Protein AF-A0A7J8YE06-F1 (afdb_monomer)

pLDDT: mean 75.84, std 15.35, range [24.27, 92.25]

Secondary structure (DSSP, 8-state):
-HHHHTTS-S--S-TTT--S---HHIIIIISHHHHHHHHHHS-GGGTT-EEEEEEEE-TT--EEEEEEEEEES--HHHHHHHHHHHHHHHHTTSS--EEEE--S-HHHHHHHHHTTTS--S-HHHHHHHHHHTTSSEEEE---SSSS----EEE--

Foldseek 3Di:
DVCVVVVVDDAQADPQQRRRHDDPCCVCPVPPVNPVVCPVVPPPQCPQWDKAKAWAAEQVRHTDDIDMGTDGHDDPLVSQLVNLLVVLVVCPPDPFQEKEFEGQDPVNQVLQVCLVPDDDPDPSSVSSNVSCVSHPYYYYDYDPDSDGHTIYTDDD

InterPro domains:
  IPR002156 Ribonuclease H domain [PF13456] (52-135)
  IPR053151 Ribonuclease H-like [PTHR47723] (53-139)

Structure (mmCIF, N/CA/C/O backbone):
data_AF-A0A7J8YE06-F1
#
_entry.id   AF-A0A7J8YE06-F1
#
loop_
_atom_site.group_PDB
_atom_site.id
_atom_site.type_symbol
_atom_site.label_atom_id
_atom_site.label_alt_id
_atom_site.label_comp_id
_atom_site.label_asym_id
_atom_site.label_entity_id
_atom_site.label_seq_id
_atom_site.pdbx_PDB_ins_code
_atom_site.Cartn_x
_atom_site.Cartn_y
_atom_site.Cartn_z
_atom_site.occupancy
_atom_site.B_iso_or_equiv
_atom_site.auth_seq_id
_atom_site.auth_comp_id
_atom_site.auth_asym_id
_atom_site.auth_atom_id
_atom_site.pdbx_PDB_model_num
ATOM 1 N N . MET A 1 1 ? 12.645 -21.385 -7.575 1.00 53.75 1 MET A N 1
ATOM 2 C CA . MET A 1 1 ? 11.841 -22.030 -6.497 1.00 53.75 1 MET A CA 1
ATOM 3 C C . MET A 1 1 ? 10.902 -23.136 -7.012 1.00 53.75 1 MET A C 1
ATOM 5 O O . MET A 1 1 ? 10.969 -24.257 -6.523 1.00 53.75 1 MET A O 1
ATOM 9 N N . GLU A 1 2 ? 10.085 -22.885 -8.042 1.00 57.81 2 GLU A N 1
ATOM 10 C CA . GLU A 1 2 ? 9.132 -23.881 -8.571 1.00 57.81 2 GLU A CA 1
ATOM 11 C C . GLU A 1 2 ? 9.782 -25.023 -9.379 1.00 57.81 2 GLU A C 1
ATOM 13 O O . GLU A 1 2 ? 9.323 -26.158 -9.315 1.00 57.81 2 GLU A O 1
ATOM 18 N N . ARG A 1 3 ? 10.910 -24.781 -10.065 1.00 59.12 3 ARG A N 1
ATOM 19 C CA . ARG A 1 3 ? 11.698 -25.842 -10.732 1.00 59.12 3 ARG A CA 1
ATOM 20 C C . ARG A 1 3 ? 12.326 -26.825 -9.738 1.00 59.12 3 ARG A C 1
ATOM 22 O O . ARG A 1 3 ? 12.277 -28.029 -9.972 1.00 59.12 3 ARG A O 1
ATOM 29 N N . VAL A 1 4 ? 12.862 -26.316 -8.624 1.00 56.78 4 VAL A N 1
ATOM 30 C CA . VAL A 1 4 ? 13.412 -27.127 -7.521 1.00 56.78 4 VAL A CA 1
ATOM 31 C C . VAL A 1 4 ? 12.289 -27.890 -6.818 1.00 56.78 4 VAL A C 1
ATOM 33 O O . VAL A 1 4 ? 12.409 -29.091 -6.590 1.00 56.78 4 VAL A O 1
ATOM 36 N N . HIS A 1 5 ? 11.149 -27.234 -6.577 1.00 60.25 5 HIS A N 1
ATOM 37 C CA . HIS A 1 5 ? 9.953 -27.879 -6.031 1.00 60.25 5 HIS A CA 1
ATOM 38 C C . HIS A 1 5 ? 9.421 -29.000 -6.945 1.00 60.25 5 HIS A C 1
ATOM 40 O O . HIS A 1 5 ? 9.063 -30.076 -6.472 1.00 60.25 5 HIS A O 1
ATOM 46 N N . ARG A 1 6 ? 9.451 -28.793 -8.268 1.00 63.31 6 ARG A N 1
ATOM 47 C CA . ARG A 1 6 ? 9.074 -29.790 -9.286 1.00 63.31 6 ARG A CA 1
ATOM 48 C C . ARG A 1 6 ? 10.194 -30.795 -9.615 1.00 63.31 6 ARG A C 1
ATOM 50 O O . ARG A 1 6 ? 9.993 -31.638 -10.483 1.00 63.31 6 ARG A O 1
ATOM 57 N N . LYS A 1 7 ? 11.344 -30.741 -8.923 1.00 61.66 7 LYS A N 1
ATOM 58 C CA . LYS A 1 7 ? 12.525 -31.619 -9.100 1.00 61.66 7 LYS A CA 1
ATOM 59 C C . LYS A 1 7 ? 13.150 -31.600 -10.505 1.00 61.66 7 LYS A C 1
ATOM 61 O O . LYS A 1 7 ? 13.733 -32.586 -10.940 1.00 61.66 7 LYS A O 1
ATOM 66 N N . ILE A 1 8 ? 13.039 -30.480 -11.216 1.00 62.03 8 ILE A N 1
ATOM 67 C CA . ILE A 1 8 ? 13.545 -30.312 -12.591 1.00 62.03 8 ILE A CA 1
ATOM 68 C C . ILE A 1 8 ? 15.008 -29.799 -12.602 1.00 62.03 8 ILE A C 1
ATOM 70 O O . ILE A 1 8 ? 15.654 -29.795 -13.644 1.00 62.03 8 ILE A O 1
ATOM 74 N N . GLY A 1 9 ? 15.574 -29.424 -11.447 1.00 58.25 9 GLY A N 1
ATOM 75 C CA . GLY A 1 9 ? 16.991 -29.065 -11.289 1.00 58.25 9 GLY A CA 1
ATOM 76 C C . GLY A 1 9 ? 17.391 -28.879 -9.818 1.00 58.25 9 GLY A C 1
ATOM 77 O O . GLY A 1 9 ? 16.530 -28.607 -8.981 1.00 58.25 9 GLY A O 1
ATOM 78 N N . HIS A 1 10 ? 18.682 -29.055 -9.506 1.00 60.88 10 HIS A N 1
ATOM 79 C CA . HIS A 1 10 ? 19.254 -28.887 -8.155 1.00 60.88 10 HIS A CA 1
ATOM 80 C C . HIS A 1 10 ? 19.852 -27.496 -7.904 1.00 60.88 10 HIS A C 1
ATOM 82 O O . HIS A 1 10 ? 20.150 -27.162 -6.760 1.00 60.88 10 HIS A O 1
ATOM 88 N N . ASP A 1 11 ? 20.038 -26.706 -8.960 1.00 71.88 11 ASP A N 1
ATOM 89 C CA . ASP A 1 11 ? 20.633 -25.378 -8.876 1.00 71.88 11 ASP A CA 1
ATOM 90 C C . ASP A 1 11 ? 19.555 -24.324 -8.582 1.00 71.88 11 ASP A C 1
ATOM 92 O O . ASP A 1 11 ? 18.457 -24.354 -9.147 1.00 71.88 11 ASP A O 1
ATOM 96 N N . LEU A 1 12 ? 19.865 -23.411 -7.662 1.00 71.38 12 LEU A N 1
ATOM 97 C CA . LEU A 1 12 ? 19.029 -22.256 -7.344 1.00 71.38 12 LEU A CA 1
ATOM 98 C C . LEU A 1 12 ? 19.261 -21.111 -8.331 1.00 71.38 12 LEU A C 1
ATOM 100 O O . LEU A 1 12 ? 18.457 -20.180 -8.356 1.00 71.38 12 LEU A O 1
ATOM 104 N N . ALA A 1 13 ? 20.323 -21.181 -9.134 1.00 81.62 13 ALA A N 1
ATOM 105 C CA . ALA A 1 13 ? 20.628 -20.185 -10.135 1.00 81.62 13 ALA A CA 1
ATOM 106 C C . ALA A 1 13 ? 19.645 -20.213 -11.313 1.00 81.62 13 ALA A C 1
ATOM 108 O O . ALA A 1 13 ? 19.128 -21.254 -11.722 1.00 81.62 13 ALA A O 1
ATOM 109 N N . CYS A 1 14 ? 19.423 -19.040 -11.897 1.00 82.50 14 CYS A N 1
ATOM 110 C CA . CYS A 1 14 ? 18.614 -18.883 -13.088 1.00 82.50 14 CYS A CA 1
ATOM 111 C C . CYS A 1 14 ? 19.300 -19.541 -14.283 1.00 82.50 14 CYS A C 1
ATOM 113 O O . CYS A 1 14 ? 20.325 -19.054 -14.759 1.00 82.50 14 CYS A O 1
ATOM 115 N N . GLY A 1 15 ? 18.685 -20.585 -14.840 1.00 80.06 15 GLY A N 1
ATOM 116 C CA . GLY A 1 15 ? 19.212 -21.295 -16.015 1.00 80.06 15 GLY A CA 1
ATOM 117 C C . GLY A 1 15 ? 19.246 -20.468 -17.308 1.00 80.06 15 GLY A C 1
ATOM 118 O O . GLY A 1 15 ? 19.732 -20.948 -18.326 1.00 80.06 15 GLY A O 1
ATOM 119 N N . VAL A 1 16 ? 18.713 -19.243 -17.284 1.00 84.38 16 VAL A N 1
ATOM 120 C CA . VAL A 1 16 ? 18.689 -18.325 -18.429 1.00 84.38 16 VAL A CA 1
ATOM 121 C C . VAL A 1 16 ? 19.818 -17.303 -18.352 1.00 84.38 16 VAL A C 1
ATOM 123 O O . VAL A 1 16 ? 20.543 -17.118 -19.324 1.00 84.38 16 VAL A O 1
ATOM 126 N N . CYS A 1 17 ? 19.965 -16.622 -17.214 1.00 86.12 17 CYS A N 1
ATOM 127 C CA . CYS A 1 17 ? 20.912 -15.512 -17.076 1.00 86.12 17 CYS A CA 1
ATOM 128 C C . CYS A 1 17 ? 22.080 -15.792 -16.118 1.00 86.12 17 CYS A C 1
ATOM 130 O O . CYS A 1 17 ? 22.969 -14.956 -15.991 1.00 86.12 17 CYS A O 1
ATOM 132 N N . GLY A 1 18 ? 22.083 -16.937 -15.430 1.00 82.44 18 GLY A N 1
ATOM 133 C CA . GLY A 1 18 ? 23.124 -17.314 -14.472 1.00 82.44 18 GLY A CA 1
ATOM 134 C C . GLY A 1 18 ? 23.063 -16.579 -13.129 1.00 82.44 18 GLY A C 1
ATOM 135 O O . GLY A 1 18 ? 23.985 -16.701 -12.328 1.00 82.44 18 GLY A O 1
ATOM 136 N N . HIS A 1 19 ? 22.007 -15.805 -12.854 1.00 80.12 19 HIS A N 1
ATOM 137 C CA . HIS A 1 19 ? 21.839 -15.145 -11.559 1.00 80.12 19 HIS A CA 1
ATOM 138 C C . HIS A 1 19 ? 21.708 -16.180 -10.439 1.00 80.12 19 HIS A C 1
ATOM 140 O O . HIS A 1 19 ? 20.933 -17.117 -10.580 1.00 80.12 19 HIS A O 1
ATOM 146 N N . GLY A 1 20 ? 22.421 -16.002 -9.324 1.00 76.06 20 GLY A N 1
ATOM 147 C CA . GLY A 1 20 ? 22.573 -17.037 -8.291 1.00 76.06 20 GLY A CA 1
ATOM 148 C C . GLY A 1 20 ? 21.293 -17.467 -7.561 1.00 76.06 20 GLY A C 1
ATOM 149 O O . GLY A 1 20 ? 21.324 -18.465 -6.846 1.00 76.06 20 GLY A O 1
ATOM 150 N N . PHE A 1 21 ? 20.178 -16.745 -7.727 1.00 76.12 21 PHE A N 1
ATOM 151 C CA . PHE A 1 21 ? 18.896 -17.098 -7.116 1.00 76.12 21 PHE A CA 1
ATOM 152 C C . PHE A 1 21 ? 17.691 -16.766 -8.015 1.00 76.12 21 PHE A C 1
ATOM 154 O O . PHE A 1 21 ? 17.330 -15.607 -8.198 1.00 76.12 21 PHE A O 1
ATOM 161 N N . GLU A 1 22 ? 17.036 -17.791 -8.561 1.00 74.62 22 GLU A N 1
ATOM 162 C CA . GLU A 1 22 ? 15.806 -17.691 -9.355 1.00 74.62 22 GLU A CA 1
ATOM 163 C C . GLU A 1 22 ? 14.559 -17.808 -8.453 1.00 74.62 22 GLU A C 1
ATOM 165 O O . GLU A 1 22 ? 14.011 -18.900 -8.216 1.00 74.62 22 GLU A O 1
ATOM 170 N N . ASP A 1 23 ? 14.092 -16.664 -7.946 1.00 75.88 23 ASP A N 1
ATOM 171 C CA . ASP A 1 23 ? 12.738 -16.511 -7.403 1.00 75.88 23 ASP A CA 1
ATOM 172 C C . ASP A 1 23 ? 11.736 -16.049 -8.477 1.00 75.88 23 ASP A C 1
ATOM 174 O O . ASP A 1 23 ? 12.082 -15.847 -9.642 1.00 75.88 23 ASP A O 1
ATOM 178 N N . VAL A 1 24 ? 10.457 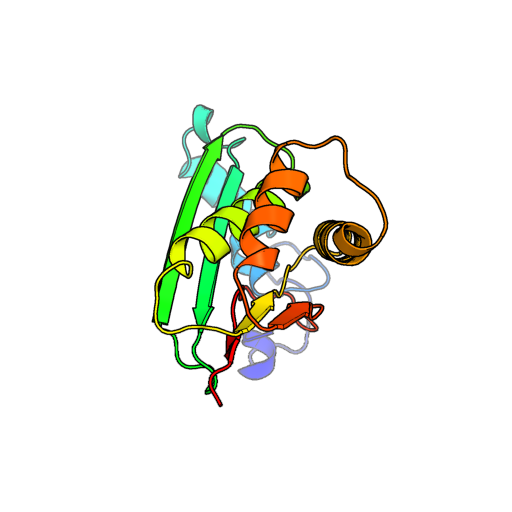-15.956 -8.106 1.00 71.94 24 VAL A N 1
ATOM 179 C CA . VAL A 1 24 ? 9.382 -15.571 -9.034 1.00 71.94 24 VAL A CA 1
ATOM 180 C C . VAL A 1 24 ? 9.592 -14.150 -9.571 1.00 71.94 24 VAL A C 1
ATOM 182 O O . VAL A 1 24 ? 9.348 -13.907 -10.751 1.00 71.94 24 VAL A O 1
ATOM 185 N N . LEU A 1 25 ? 10.092 -13.224 -8.744 1.00 65.69 25 LEU A N 1
ATOM 186 C CA . LEU A 1 25 ? 10.375 -11.849 -9.165 1.00 65.69 25 LEU A CA 1
ATOM 187 C C . LEU A 1 25 ? 11.554 -11.801 -10.132 1.00 65.69 25 LEU A C 1
ATOM 189 O O . LEU A 1 25 ? 11.498 -11.098 -11.140 1.00 65.69 25 LEU A O 1
ATOM 193 N N . HIS A 1 26 ? 12.581 -12.608 -9.887 1.00 72.50 26 HIS A N 1
ATOM 194 C CA . HIS A 1 26 ? 13.663 -12.791 -10.828 1.00 72.50 26 HIS A CA 1
ATOM 195 C C . HIS A 1 26 ? 13.143 -13.341 -12.154 1.00 72.50 26 HIS A C 1
ATOM 197 O O . HIS A 1 26 ? 13.367 -12.730 -13.192 1.00 72.50 26 HIS A O 1
ATOM 203 N N . ALA A 1 27 ? 12.390 -14.439 -12.140 1.00 78.56 27 ALA A N 1
ATOM 204 C CA . ALA A 1 27 ? 11.886 -15.055 -13.363 1.00 78.56 27 ALA A CA 1
ATOM 205 C C . ALA A 1 27 ? 10.991 -14.114 -14.191 1.00 78.56 27 ALA A C 1
ATOM 207 O O . ALA A 1 27 ? 11.054 -14.143 -15.418 1.00 78.56 27 ALA A O 1
ATOM 208 N N . ILE A 1 28 ? 10.175 -13.283 -13.535 1.00 72.62 28 ILE A N 1
ATOM 209 C CA . ILE A 1 28 ? 9.178 -12.442 -14.211 1.00 72.62 28 ILE A CA 1
ATOM 210 C C . ILE A 1 28 ? 9.701 -11.037 -14.527 1.00 72.62 28 ILE A C 1
ATOM 212 O O . ILE A 1 28 ? 9.264 -10.459 -15.514 1.00 72.62 28 ILE A O 1
ATOM 216 N N . ARG A 1 29 ? 10.617 -10.465 -13.739 1.00 71.50 29 ARG A N 1
ATOM 217 C CA . ARG A 1 29 ? 11.015 -9.049 -13.854 1.00 71.50 29 ARG A CA 1
ATOM 218 C C . ARG A 1 29 ? 12.525 -8.845 -13.920 1.00 71.50 29 ARG A C 1
ATOM 220 O O . ARG A 1 29 ? 12.998 -8.095 -14.770 1.00 71.50 29 ARG A O 1
ATOM 227 N N . ASP A 1 30 ? 13.278 -9.484 -13.024 1.00 72.69 30 ASP A N 1
ATOM 228 C CA . ASP A 1 30 ? 14.692 -9.130 -12.817 1.00 72.69 30 ASP A CA 1
ATOM 229 C C . ASP A 1 30 ? 15.668 -9.955 -13.680 1.00 72.69 30 ASP A C 1
ATOM 231 O O . ASP A 1 30 ? 16.829 -9.576 -13.834 1.00 72.69 30 ASP A O 1
ATOM 235 N N . CYS A 1 31 ? 15.209 -11.047 -14.297 1.00 84.50 31 CYS A N 1
ATOM 236 C CA . CYS A 1 31 ? 15.963 -11.819 -15.281 1.00 84.50 31 CYS A CA 1
ATOM 237 C C . CYS A 1 31 ? 16.246 -10.953 -16.512 1.00 84.50 31 CYS A C 1
ATOM 239 O O . CYS A 1 31 ? 15.342 -10.315 -17.047 1.00 84.50 31 CYS A O 1
ATOM 241 N N . SER A 1 32 ? 17.484 -10.971 -17.013 1.00 84.25 32 SER A N 1
ATOM 242 C CA . SER A 1 32 ? 17.872 -10.191 -18.198 1.00 84.25 32 SER A CA 1
ATOM 243 C C . SER A 1 32 ? 17.034 -10.524 -19.436 1.00 84.25 32 SER A C 1
ATOM 245 O O . SER A 1 32 ? 16.747 -9.632 -20.230 1.00 84.25 32 SER A O 1
ATOM 247 N N . LEU A 1 33 ? 16.592 -11.780 -19.577 1.00 83.38 33 LEU A N 1
ATOM 248 C CA . LEU A 1 33 ? 15.662 -12.181 -20.633 1.00 83.38 33 LEU A CA 1
ATOM 249 C C . LEU A 1 33 ? 14.255 -11.620 -20.407 1.00 83.38 33 LEU A C 1
ATOM 251 O O . LEU A 1 33 ? 13.630 -11.142 -21.344 1.00 83.38 33 LEU A O 1
ATOM 255 N N . ALA A 1 34 ? 13.745 -11.671 -19.176 1.00 78.31 34 ALA A N 1
ATOM 256 C CA . ALA A 1 34 ? 12.434 -11.106 -18.875 1.00 78.31 34 ALA A CA 1
ATOM 257 C C . ALA A 1 34 ? 12.435 -9.592 -19.121 1.00 78.31 34 ALA A C 1
ATOM 259 O O . ALA A 1 34 ? 11.545 -9.074 -19.787 1.00 78.31 34 ALA A O 1
ATOM 260 N N . ARG A 1 35 ? 13.485 -8.897 -18.671 1.00 78.00 35 ARG A N 1
ATOM 261 C CA . ARG A 1 35 ? 13.689 -7.467 -18.916 1.00 78.00 35 ARG A CA 1
ATOM 262 C C . ARG A 1 35 ? 13.730 -7.140 -20.406 1.00 78.00 35 ARG A C 1
ATOM 264 O O . ARG A 1 35 ? 13.008 -6.251 -20.825 1.00 78.00 35 ARG A O 1
ATOM 271 N N . SER A 1 36 ? 14.479 -7.891 -21.214 1.00 80.31 36 SER A N 1
ATOM 272 C CA . SER A 1 36 ? 14.548 -7.626 -22.657 1.00 80.31 36 SER A CA 1
ATOM 273 C C . SER A 1 36 ? 13.223 -7.866 -23.385 1.00 80.31 36 SER A C 1
ATOM 275 O O . SER A 1 36 ? 12.963 -7.226 -24.403 1.00 80.31 36 SER A O 1
ATOM 277 N N . ILE A 1 37 ? 12.374 -8.763 -22.873 1.00 81.00 37 ILE A N 1
ATOM 278 C CA . ILE A 1 37 ? 10.995 -8.932 -23.347 1.00 81.00 37 ILE A CA 1
ATOM 279 C C . ILE A 1 37 ? 10.147 -7.723 -22.940 1.00 81.00 37 ILE A C 1
ATOM 281 O O . ILE A 1 37 ? 9.448 -7.164 -23.782 1.00 81.00 37 ILE A O 1
ATOM 285 N N . TRP A 1 38 ? 10.223 -7.288 -21.680 1.00 74.62 38 TRP A N 1
ATOM 286 C CA . TRP A 1 38 ? 9.508 -6.097 -21.217 1.00 74.62 38 TRP A CA 1
ATOM 287 C C . TRP A 1 38 ? 9.921 -4.842 -21.986 1.00 74.62 38 TRP A C 1
ATOM 289 O O . TRP A 1 38 ? 9.045 -4.090 -22.392 1.00 74.62 38 TRP A O 1
ATOM 299 N N . ASP A 1 39 ? 11.204 -4.669 -22.294 1.00 73.00 39 ASP A N 1
ATOM 300 C CA . ASP A 1 39 ? 11.712 -3.540 -23.083 1.00 73.00 39 ASP A CA 1
ATOM 301 C C . ASP A 1 39 ? 11.161 -3.528 -24.524 1.00 73.00 39 ASP A C 1
ATOM 303 O O . ASP A 1 39 ? 11.087 -2.475 -25.155 1.00 73.00 39 ASP A O 1
ATOM 307 N N . GLN A 1 40 ? 10.766 -4.689 -25.060 1.00 81.25 40 GLN A N 1
ATOM 308 C CA . GLN A 1 40 ? 10.139 -4.808 -26.383 1.00 81.25 40 GLN A CA 1
ATOM 309 C C . GLN A 1 40 ? 8.620 -4.616 -26.341 1.00 81.25 40 GLN A C 1
ATOM 311 O O . GLN A 1 40 ? 8.038 -4.110 -27.299 1.00 81.25 40 GLN A O 1
ATOM 316 N N . LEU A 1 41 ? 7.970 -5.061 -25.264 1.00 78.12 41 LEU A N 1
ATOM 317 C CA . LEU A 1 41 ? 6.513 -5.009 -25.120 1.00 78.12 41 LEU A CA 1
ATOM 318 C C . LEU A 1 41 ? 6.019 -3.673 -24.565 1.00 78.12 41 LEU A C 1
ATOM 320 O O . LEU A 1 41 ? 4.898 -3.265 -24.866 1.00 78.12 41 LEU A O 1
ATOM 324 N N . ILE A 1 42 ? 6.832 -3.010 -23.745 1.00 71.25 42 ILE A N 1
ATOM 325 C CA . ILE A 1 42 ? 6.505 -1.744 -23.099 1.00 71.25 42 ILE A CA 1
ATOM 326 C C . ILE A 1 42 ? 7.101 -0.616 -23.951 1.00 71.25 42 ILE A C 1
ATOM 328 O O . ILE A 1 42 ? 8.328 -0.548 -24.085 1.00 71.25 42 ILE A O 1
ATOM 332 N N . PRO A 1 43 ? 6.269 0.278 -24.522 1.00 69.94 43 PRO A N 1
ATOM 333 C CA . PRO A 1 43 ? 6.752 1.441 -25.258 1.00 69.94 43 PRO A CA 1
ATOM 334 C C . PRO A 1 43 ? 7.762 2.249 -24.430 1.00 69.94 43 PRO A C 1
ATOM 336 O O . PRO A 1 43 ? 7.619 2.362 -23.214 1.00 69.94 43 PRO A O 1
ATOM 339 N N . ILE A 1 44 ? 8.796 2.795 -25.079 1.00 65.19 44 ILE A N 1
ATOM 340 C CA . ILE A 1 44 ? 9.940 3.459 -24.418 1.00 65.19 44 ILE A CA 1
ATOM 341 C C . ILE A 1 44 ? 9.492 4.588 -23.477 1.00 65.19 44 ILE A C 1
ATOM 343 O O . ILE A 1 44 ? 10.093 4.793 -22.425 1.00 65.19 44 ILE A O 1
ATOM 347 N N . ASP A 1 45 ? 8.413 5.293 -23.817 1.00 63.34 45 ASP A N 1
ATOM 348 C CA . ASP A 1 45 ? 7.824 6.340 -22.984 1.00 63.34 45 ASP A CA 1
ATOM 349 C C . ASP A 1 45 ? 7.239 5.810 -21.666 1.00 63.34 45 ASP A C 1
ATOM 351 O O . ASP A 1 45 ? 7.140 6.585 -20.720 1.00 63.34 45 ASP A O 1
ATOM 355 N N . GLN A 1 46 ? 6.941 4.507 -21.572 1.00 59.00 46 GLN A N 1
ATOM 356 C CA . GLN A 1 46 ? 6.349 3.849 -20.402 1.00 59.00 46 GLN A CA 1
ATOM 357 C C . GLN A 1 46 ? 7.336 3.060 -19.524 1.00 59.00 46 GLN A C 1
ATOM 359 O O . GLN A 1 46 ? 6.963 2.586 -18.451 1.00 59.00 46 GLN A O 1
ATOM 364 N N . GLN A 1 47 ? 8.601 2.917 -19.937 1.00 60.38 47 GLN A N 1
ATOM 365 C CA . GLN A 1 47 ? 9.588 2.067 -19.246 1.00 60.38 47 GLN A CA 1
ATOM 366 C C . GLN A 1 47 ? 10.087 2.630 -17.901 1.00 60.38 47 GLN A C 1
ATOM 368 O O . GLN A 1 47 ? 10.658 1.891 -17.101 1.00 60.38 47 GLN A O 1
ATOM 373 N N . ALA A 1 48 ? 9.863 3.918 -17.625 1.00 59.03 48 ALA A N 1
ATOM 374 C CA . ALA A 1 48 ? 10.236 4.566 -16.361 1.00 59.03 48 ALA A CA 1
ATOM 375 C C . ALA A 1 48 ? 9.063 4.707 -15.377 1.00 59.03 48 ALA A C 1
ATOM 377 O O . ALA A 1 48 ? 9.199 5.343 -14.330 1.00 59.03 48 ALA A O 1
ATOM 378 N N . TRP A 1 49 ? 7.894 4.162 -15.717 1.00 67.25 49 TRP A N 1
ATOM 379 C CA . TRP A 1 49 ? 6.688 4.429 -14.959 1.00 67.25 49 TRP A CA 1
ATOM 380 C C . TRP A 1 49 ? 6.464 3.430 -13.836 1.00 67.25 49 TRP A C 1
ATOM 382 O O . TRP A 1 49 ? 6.507 2.214 -14.010 1.00 67.25 49 TRP A O 1
ATOM 392 N N . PHE A 1 50 ? 6.156 3.980 -12.675 1.00 74.88 50 PHE A N 1
ATOM 393 C CA . PHE A 1 50 ? 5.797 3.239 -11.493 1.00 74.88 50 PHE A CA 1
ATOM 394 C C . PHE A 1 50 ? 4.288 3.056 -11.427 1.00 74.88 50 PHE A C 1
ATOM 396 O O . PHE A 1 50 ? 3.486 3.889 -11.866 1.00 74.88 50 PHE A O 1
ATOM 403 N N . TYR A 1 51 ? 3.923 1.939 -10.822 1.00 81.06 51 TYR A N 1
ATOM 404 C CA . TYR A 1 51 ? 2.568 1.623 -10.430 1.00 81.06 51 TYR A CA 1
ATOM 405 C C . TYR A 1 51 ? 2.575 1.365 -8.930 1.00 81.06 51 TYR A C 1
ATOM 407 O O . TYR A 1 51 ? 3.528 0.786 -8.409 1.00 81.06 51 TYR A O 1
ATOM 415 N N . SER A 1 52 ? 1.509 1.764 -8.252 1.00 86.19 52 SER A N 1
ATOM 416 C CA . SER A 1 52 ? 1.172 1.225 -6.940 1.00 86.19 52 SER A CA 1
ATOM 417 C C . SER A 1 52 ? 0.091 0.167 -7.092 1.00 86.19 52 SER A C 1
ATOM 419 O O . SER A 1 52 ? -0.650 0.136 -8.078 1.00 86.19 52 SER A O 1
ATOM 421 N N . GLY A 1 53 ? -0.023 -0.714 -6.109 1.00 84.94 53 GLY A N 1
ATOM 422 C CA . GLY A 1 53 ? -1.084 -1.704 -6.082 1.00 84.94 53 GLY A CA 1
ATOM 423 C C . GLY A 1 53 ? -1.081 -2.508 -4.800 1.00 84.94 53 GLY A C 1
ATOM 424 O O . GLY A 1 53 ? -0.192 -2.381 -3.963 1.00 84.94 53 GLY A O 1
ATOM 425 N N . GLY A 1 54 ? -2.104 -3.334 -4.651 1.00 85.75 54 GLY A N 1
ATOM 426 C CA . GLY A 1 54 ? -2.268 -4.165 -3.473 1.00 85.75 54 GLY A CA 1
ATOM 427 C C . GLY A 1 54 ? -3.401 -5.161 -3.628 1.00 85.75 54 GLY A C 1
ATOM 428 O O . GLY A 1 54 ? -4.141 -5.170 -4.618 1.00 85.75 54 GLY A O 1
ATOM 429 N N . ILE A 1 55 ? -3.511 -6.036 -2.635 1.00 85.81 55 ILE A N 1
ATOM 430 C CA . ILE A 1 55 ? -4.491 -7.117 -2.613 1.00 85.81 55 ILE A CA 1
ATOM 431 C C . ILE A 1 55 ? -5.102 -7.183 -1.227 1.00 85.81 55 ILE A C 1
ATOM 433 O O . ILE A 1 55 ? -4.407 -7.477 -0.263 1.00 85.81 55 ILE A O 1
ATOM 437 N N . VAL A 1 56 ? -6.414 -7.007 -1.157 1.00 84.12 56 VAL A N 1
ATOM 438 C CA . VAL A 1 56 ? -7.169 -7.087 0.086 1.00 84.12 56 VAL A CA 1
ATOM 439 C C . VAL A 1 56 ? -7.657 -8.509 0.310 1.00 84.12 56 VAL A C 1
ATOM 441 O O . VAL A 1 56 ? -8.303 -9.104 -0.556 1.00 84.12 56 VAL A O 1
ATOM 444 N N . HIS A 1 57 ? -7.381 -9.021 1.500 1.00 84.38 57 HIS A N 1
ATOM 445 C CA . HIS A 1 57 ? -7.839 -10.290 2.032 1.00 84.38 57 HIS A CA 1
ATOM 446 C C . HIS A 1 57 ? -8.700 -10.087 3.282 1.00 84.38 57 HIS A C 1
ATOM 448 O O . HIS A 1 57 ? -8.501 -9.139 4.043 1.00 84.38 57 HIS A O 1
ATOM 454 N N . ASP A 1 58 ? -9.659 -10.987 3.495 1.00 80.38 58 ASP A N 1
ATOM 455 C CA . ASP A 1 58 ? -10.433 -11.048 4.737 1.00 80.38 58 ASP A CA 1
ATOM 456 C C . ASP A 1 58 ? -9.625 -11.699 5.875 1.00 80.38 58 ASP A C 1
ATOM 458 O O . ASP A 1 58 ? -8.484 -12.130 5.683 1.00 80.38 58 ASP A O 1
ATOM 462 N N . GLN A 1 59 ? -10.230 -11.820 7.058 1.00 75.56 59 GLN A N 1
ATOM 463 C CA . GLN A 1 59 ? -9.575 -12.372 8.251 1.00 75.56 59 GLN A CA 1
ATOM 464 C C . GLN A 1 59 ? -9.173 -13.841 8.104 1.00 75.56 59 GLN A C 1
ATOM 466 O O . GLN A 1 59 ? -8.311 -14.329 8.828 1.00 75.56 59 GLN A O 1
ATOM 471 N N . ASN A 1 60 ? -9.783 -14.548 7.151 1.00 78.00 60 ASN A N 1
ATOM 472 C CA . ASN A 1 60 ? -9.482 -15.940 6.841 1.00 78.00 60 ASN A CA 1
ATOM 473 C C . ASN A 1 60 ? -8.448 -16.059 5.707 1.00 78.00 60 ASN A C 1
ATOM 475 O O . ASN A 1 60 ? -8.205 -17.156 5.205 1.00 78.00 60 ASN A O 1
ATOM 479 N N . GLY A 1 61 ? -7.873 -14.939 5.254 1.00 78.50 61 GLY A N 1
ATOM 480 C CA . GLY A 1 61 ? -6.936 -14.886 4.137 1.00 78.50 61 GLY A CA 1
ATOM 481 C C . GLY A 1 61 ? -7.593 -15.042 2.761 1.00 78.50 61 GLY A C 1
ATOM 482 O O . GLY A 1 61 ? -6.887 -15.196 1.759 1.00 78.50 61 GLY A O 1
ATOM 483 N N . ARG A 1 62 ? -8.929 -15.003 2.657 1.00 80.00 62 ARG A N 1
ATOM 484 C CA . ARG A 1 62 ? -9.621 -15.112 1.363 1.00 80.00 62 ARG A CA 1
ATOM 485 C C . ARG A 1 62 ? -9.494 -13.804 0.602 1.00 80.00 62 ARG A C 1
ATOM 487 O O . ARG A 1 62 ? -9.647 -12.734 1.176 1.00 80.00 62 ARG A O 1
ATOM 494 N N . TRP A 1 63 ? -9.212 -13.895 -0.694 1.00 83.81 63 TRP A N 1
ATOM 495 C CA . TRP A 1 63 ? -9.137 -12.728 -1.572 1.00 83.81 63 TRP A CA 1
ATOM 496 C C . TRP A 1 63 ? -10.487 -12.002 -1.624 1.00 83.81 63 TRP A C 1
ATOM 498 O O . TRP A 1 63 ? -11.513 -12.631 -1.879 1.00 83.81 63 TRP A O 1
ATOM 508 N N . ILE A 1 64 ? -10.469 -10.690 -1.391 1.00 84.12 64 ILE A N 1
ATOM 509 C CA . ILE A 1 64 ? -11.626 -9.799 -1.533 1.00 84.12 64 ILE A CA 1
ATOM 510 C C . ILE A 1 64 ? -11.524 -9.032 -2.851 1.00 84.12 64 ILE A C 1
ATOM 512 O O . ILE A 1 64 ? -12.469 -9.029 -3.636 1.00 84.12 64 ILE A O 1
ATOM 516 N N . LEU A 1 65 ? -10.398 -8.342 -3.070 1.00 87.44 65 LEU A N 1
ATOM 517 C CA . LEU A 1 65 ? -10.144 -7.558 -4.280 1.00 87.44 65 LEU A CA 1
ATOM 518 C C . LEU A 1 65 ? -8.649 -7.296 -4.487 1.00 87.44 65 LEU A C 1
ATOM 520 O O . LEU A 1 65 ? -7.857 -7.366 -3.550 1.00 87.44 65 LEU A O 1
ATOM 524 N N . GLY A 1 66 ? -8.278 -6.931 -5.713 1.00 87.44 66 GLY A N 1
ATOM 525 C CA . GLY A 1 66 ? -6.978 -6.349 -6.045 1.00 87.44 66 GLY A CA 1
ATOM 526 C C . GLY A 1 66 ? -7.155 -4.952 -6.632 1.00 87.44 66 GLY A C 1
ATOM 527 O O . GLY A 1 66 ? -8.184 -4.664 -7.244 1.00 87.44 66 GLY A O 1
ATOM 528 N N . PHE A 1 67 ? -6.161 -4.092 -6.450 1.00 86.38 67 PHE A N 1
ATOM 529 C CA . PHE A 1 67 ? -6.146 -2.744 -7.009 1.00 86.38 67 PHE A CA 1
ATOM 530 C C . PHE A 1 67 ? -4.765 -2.405 -7.562 1.00 86.38 67 PHE A C 1
ATOM 532 O O . PHE A 1 67 ? -3.748 -2.945 -7.125 1.00 86.38 67 PHE A O 1
ATOM 539 N N . ASN A 1 68 ? -4.745 -1.506 -8.538 1.00 85.62 68 ASN A N 1
ATOM 540 C CA . ASN A 1 68 ? -3.531 -0.898 -9.052 1.00 85.62 68 ASN A CA 1
ATOM 541 C C . ASN A 1 68 ? -3.811 0.553 -9.434 1.00 85.62 68 ASN A C 1
ATOM 543 O O . ASN A 1 68 ? -4.958 0.933 -9.685 1.00 85.62 68 ASN A O 1
ATOM 547 N N . ARG A 1 69 ? -2.751 1.349 -9.486 1.00 81.69 69 ARG A N 1
ATOM 548 C CA . ARG A 1 69 ? -2.790 2.726 -9.940 1.00 81.69 69 ARG A CA 1
ATOM 549 C C . ARG A 1 69 ? -1.502 3.059 -10.666 1.00 81.69 69 ARG A C 1
ATOM 551 O O . ARG A 1 69 ? -0.406 2.782 -10.193 1.00 81.69 69 ARG A O 1
ATOM 558 N N . TYR A 1 70 ? -1.661 3.704 -11.809 1.00 82.56 70 TYR A N 1
ATOM 559 C CA . TYR A 1 70 ? -0.566 4.313 -12.541 1.00 82.56 70 TYR A CA 1
ATOM 560 C C . TYR A 1 70 ? -0.083 5.588 -11.828 1.00 82.56 70 TYR A C 1
ATOM 562 O O . TYR A 1 70 ? -0.890 6.484 -11.561 1.00 82.56 70 TYR A O 1
ATOM 570 N N . LEU A 1 71 ? 1.215 5.669 -11.519 1.00 78.88 71 LEU A N 1
ATOM 571 C CA . LEU A 1 71 ? 1.831 6.811 -10.825 1.00 78.88 71 LEU A CA 1
ATOM 572 C C . LEU A 1 71 ? 2.768 7.635 -11.716 1.00 78.88 71 LEU A C 1
ATOM 574 O O . LEU A 1 71 ? 3.046 8.790 -11.398 1.00 78.88 71 LEU A O 1
ATOM 578 N N . GLY A 1 72 ? 3.235 7.073 -12.834 1.00 81.62 72 GLY A N 1
ATOM 579 C CA . GLY A 1 72 ? 4.263 7.703 -13.662 1.00 81.62 72 GLY A CA 1
ATOM 580 C C . GLY A 1 72 ? 5.624 7.690 -12.965 1.00 81.62 72 GLY A 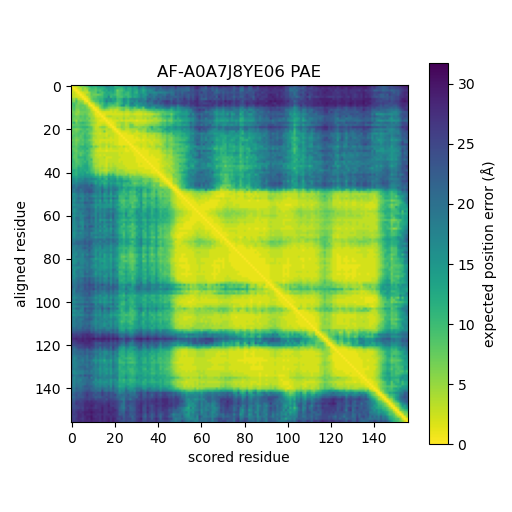C 1
ATOM 581 O O . GLY A 1 72 ? 5.961 6.729 -12.283 1.00 81.62 72 GLY A O 1
ATOM 582 N N . ASN A 1 73 ? 6.432 8.733 -13.140 1.00 78.75 73 ASN A N 1
ATOM 583 C CA . ASN A 1 73 ? 7.764 8.792 -12.533 1.00 78.75 73 ASN A CA 1
ATOM 584 C C . ASN A 1 73 ? 7.667 9.134 -11.034 1.00 78.75 73 ASN A C 1
ATOM 586 O O . ASN A 1 73 ? 7.313 10.260 -10.684 1.00 78.75 73 ASN A O 1
ATOM 590 N N . CYS A 1 74 ? 8.024 8.198 -10.155 1.00 80.69 74 CYS A N 1
ATOM 591 C CA . CYS A 1 74 ? 8.153 8.428 -8.713 1.00 80.69 74 CYS A CA 1
ATOM 592 C C . CYS A 1 74 ? 9.258 7.546 -8.112 1.00 80.69 74 CYS A C 1
ATOM 594 O O . CYS A 1 74 ? 9.896 6.775 -8.826 1.00 80.69 74 CYS A O 1
ATOM 596 N N . PHE A 1 75 ? 9.517 7.652 -6.807 1.00 81.62 75 PHE A N 1
ATOM 597 C CA . PHE A 1 75 ? 10.423 6.723 -6.131 1.00 81.62 75 PHE A CA 1
ATOM 598 C C . PHE A 1 75 ? 9.691 5.447 -5.701 1.00 81.62 75 PHE A C 1
ATOM 600 O O . PHE A 1 75 ? 8.469 5.430 -5.557 1.00 81.62 75 PHE A O 1
ATOM 607 N N . VAL A 1 76 ? 10.450 4.372 -5.456 1.00 82.38 76 VAL A N 1
ATOM 608 C CA . VAL A 1 76 ? 9.901 3.094 -4.966 1.00 82.38 76 VAL A CA 1
ATOM 609 C C . VAL A 1 76 ? 9.121 3.299 -3.665 1.00 82.38 76 VAL A C 1
ATOM 611 O O . VAL A 1 76 ? 8.004 2.812 -3.545 1.00 82.38 76 VAL A O 1
ATOM 614 N N . LEU A 1 77 ? 9.668 4.074 -2.721 1.00 84.06 77 LEU A N 1
ATOM 615 C CA . LEU A 1 77 ? 8.975 4.391 -1.471 1.00 84.06 77 LEU A CA 1
ATOM 616 C C . LEU A 1 77 ? 7.648 5.125 -1.716 1.00 84.06 77 LEU A C 1
ATOM 618 O O . LEU A 1 77 ? 6.658 4.823 -1.054 1.00 84.06 77 LEU A O 1
ATOM 622 N N . ASP A 1 78 ? 7.603 6.059 -2.670 1.00 86.06 78 ASP A N 1
ATOM 623 C CA . ASP A 1 78 ? 6.362 6.765 -2.996 1.00 86.06 78 ASP A CA 1
ATOM 624 C C . ASP A 1 78 ? 5.308 5.794 -3.525 1.00 8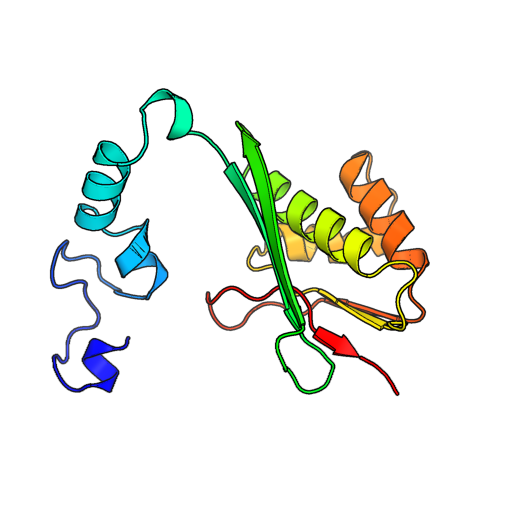6.06 78 ASP A C 1
ATOM 626 O O . ASP A 1 78 ? 4.154 5.864 -3.107 1.00 86.06 78 ASP A O 1
ATOM 630 N N . ALA A 1 79 ? 5.697 4.874 -4.413 1.00 85.69 79 ALA A N 1
ATOM 631 C CA . ALA A 1 79 ? 4.788 3.872 -4.958 1.00 85.69 79 ALA A CA 1
ATOM 632 C C . ALA A 1 79 ? 4.185 2.986 -3.857 1.00 85.69 79 ALA A C 1
ATOM 634 O O . ALA A 1 79 ? 2.973 2.764 -3.837 1.00 85.69 79 ALA A O 1
ATOM 635 N N . GLU A 1 80 ? 5.002 2.572 -2.891 1.00 88.38 80 GLU A N 1
ATOM 636 C CA . GLU A 1 80 ? 4.552 1.808 -1.724 1.00 88.38 80 GLU A CA 1
ATOM 637 C C . GLU A 1 80 ? 3.570 2.603 -0.854 1.00 88.38 80 GLU A C 1
ATOM 639 O O . GLU A 1 80 ? 2.477 2.132 -0.531 1.00 88.38 80 GLU A O 1
ATOM 644 N N . LEU A 1 81 ? 3.912 3.849 -0.515 1.00 89.50 81 LEU A N 1
ATOM 645 C CA . LEU A 1 81 ? 3.056 4.710 0.305 1.00 89.50 81 LEU A CA 1
ATOM 646 C C . LEU A 1 81 ? 1.726 5.036 -0.394 1.00 89.50 81 LEU A C 1
ATOM 648 O O . LEU A 1 81 ? 0.677 5.053 0.255 1.00 89.50 81 LEU A O 1
ATOM 652 N N . TRP A 1 82 ? 1.735 5.248 -1.713 1.00 91.56 82 TRP A N 1
ATOM 653 C CA . TRP A 1 82 ? 0.510 5.408 -2.500 1.00 91.56 82 TRP A CA 1
ATOM 654 C C . TRP A 1 82 ? -0.335 4.135 -2.511 1.00 91.56 82 TRP A C 1
ATOM 656 O O . TRP A 1 82 ? -1.553 4.227 -2.372 1.00 91.56 82 TRP A O 1
ATOM 666 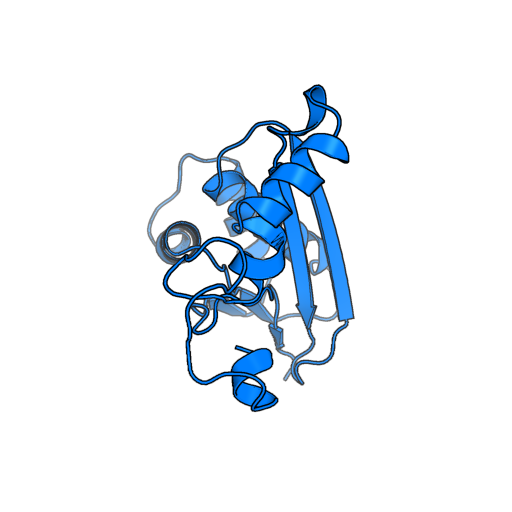N N . GLY A 1 83 ? 0.285 2.957 -2.612 1.00 90.75 83 GLY A N 1
ATOM 667 C CA . GLY A 1 83 ? -0.413 1.673 -2.516 1.00 90.75 83 GLY A CA 1
ATOM 668 C C . GLY A 1 83 ? -1.124 1.498 -1.174 1.00 90.75 83 GLY A C 1
ATOM 669 O O . GLY A 1 83 ? -2.295 1.120 -1.138 1.00 90.75 83 GLY A O 1
ATOM 670 N N . ILE A 1 84 ? -0.457 1.859 -0.073 1.00 91.31 84 ILE A N 1
ATOM 671 C CA . ILE A 1 84 ? -1.054 1.851 1.269 1.00 91.31 84 ILE A CA 1
ATOM 672 C C . ILE A 1 84 ? -2.225 2.834 1.347 1.00 91.31 84 ILE A C 1
ATOM 674 O O . ILE A 1 84 ? -3.296 2.469 1.832 1.00 91.31 84 ILE A O 1
ATOM 678 N N . LEU A 1 85 ? -2.051 4.066 0.860 1.00 92.25 85 LEU A N 1
ATOM 679 C CA . LEU A 1 85 ? -3.114 5.070 0.878 1.00 92.25 85 LEU A CA 1
ATOM 680 C C . LEU A 1 85 ? -4.354 4.596 0.110 1.00 92.25 85 LEU A C 1
ATOM 682 O O . LEU A 1 85 ? -5.462 4.676 0.642 1.00 92.25 85 LEU A O 1
ATOM 686 N N . ASP A 1 86 ? -4.169 4.123 -1.123 1.00 92.06 86 ASP A N 1
ATOM 687 C CA . ASP A 1 86 ? -5.260 3.665 -1.983 1.00 92.06 86 ASP A CA 1
ATOM 688 C C . ASP A 1 86 ? -5.965 2.451 -1.348 1.00 92.06 86 ASP A C 1
ATOM 690 O O . ASP A 1 86 ? -7.194 2.413 -1.276 1.00 92.06 86 ASP A O 1
ATOM 694 N N . GLY A 1 87 ? -5.199 1.504 -0.792 1.00 90.88 87 GLY A N 1
ATOM 695 C CA . GLY A 1 87 ? -5.728 0.347 -0.069 1.00 90.88 87 GLY A CA 1
ATOM 696 C C . GLY A 1 87 ? -6.570 0.732 1.150 1.00 90.88 87 GLY A C 1
ATOM 697 O O . GLY A 1 87 ? -7.687 0.239 1.305 1.00 90.88 87 GLY A O 1
ATOM 698 N N . LEU A 1 88 ? -6.084 1.659 1.982 1.00 91.56 88 LEU A N 1
ATOM 699 C CA . LEU A 1 88 ? -6.844 2.182 3.121 1.00 91.56 88 LEU A CA 1
ATOM 700 C C . LEU A 1 88 ? -8.117 2.891 2.657 1.00 91.56 88 LEU A C 1
ATOM 702 O O . LEU A 1 88 ? -9.192 2.617 3.182 1.00 91.56 88 LEU A O 1
ATOM 706 N N . ALA A 1 89 ? -8.025 3.758 1.647 1.00 91.81 89 ALA A N 1
ATOM 707 C CA . ALA A 1 89 ? -9.172 4.491 1.118 1.00 91.81 89 ALA A CA 1
ATOM 708 C C . ALA A 1 89 ? -10.274 3.560 0.584 1.00 91.81 89 ALA A C 1
ATOM 710 O O . ALA A 1 89 ? -11.454 3.860 0.747 1.00 91.81 89 ALA A O 1
ATOM 711 N N . ILE A 1 90 ? -9.905 2.418 -0.005 1.00 89.31 90 ILE A N 1
ATOM 712 C CA . ILE A 1 90 ? -10.855 1.394 -0.461 1.00 89.31 90 ILE A CA 1
ATOM 713 C C . ILE A 1 90 ? -11.622 0.766 0.711 1.00 89.31 90 ILE A C 1
ATOM 715 O O . ILE A 1 90 ? -12.792 0.410 0.5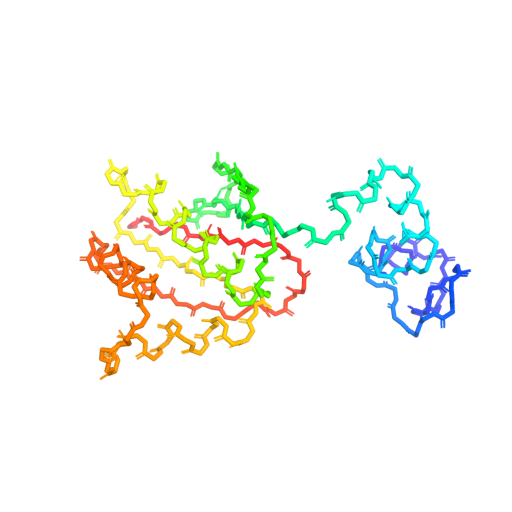46 1.00 89.31 90 ILE A O 1
ATOM 719 N N . LEU A 1 91 ? -10.979 0.605 1.869 1.00 87.81 91 LEU A N 1
ATOM 720 C CA . LEU A 1 91 ? -11.579 -0.011 3.052 1.00 87.81 91 LEU A CA 1
ATOM 721 C C . LEU A 1 91 ? -12.462 0.934 3.869 1.00 87.81 91 LEU A C 1
ATOM 723 O O . LEU A 1 91 ? -13.390 0.460 4.524 1.00 87.81 91 LEU A O 1
ATOM 727 N N . ILE A 1 92 ? -12.186 2.240 3.845 1.00 86.31 92 ILE A N 1
ATOM 728 C CA . ILE A 1 92 ? -12.946 3.232 4.616 1.00 86.31 92 ILE A CA 1
ATOM 729 C C . ILE A 1 92 ? -14.441 3.154 4.284 1.00 86.31 92 ILE A C 1
ATOM 731 O O . ILE A 1 92 ? -14.842 3.095 3.121 1.00 86.31 92 ILE A O 1
ATOM 735 N N . GLY A 1 93 ? -15.276 3.170 5.326 1.00 76.81 93 GLY A N 1
ATOM 736 C CA . GLY A 1 93 ? -16.735 3.123 5.198 1.00 76.81 93 GLY A CA 1
ATOM 737 C C . GLY A 1 93 ? -17.300 1.749 4.820 1.00 76.81 93 GLY A C 1
ATOM 738 O O . GLY A 1 93 ? -18.500 1.638 4.569 1.00 76.81 93 GLY A O 1
ATOM 739 N N . ARG A 1 94 ? -16.465 0.702 4.773 1.00 80.69 94 ARG A N 1
ATOM 740 C CA . ARG A 1 94 ? -16.908 -0.698 4.681 1.00 80.69 94 ARG A CA 1
ATOM 741 C C . ARG A 1 94 ? -17.048 -1.314 6.078 1.00 80.69 94 ARG A C 1
ATOM 743 O O . ARG A 1 94 ? -16.796 -0.665 7.082 1.00 80.69 94 ARG A O 1
ATOM 750 N N . VAL A 1 95 ? -17.429 -2.589 6.135 1.00 78.38 95 VAL A N 1
ATOM 751 C CA . VAL A 1 95 ? -17.657 -3.376 7.370 1.00 78.38 95 VAL A CA 1
ATOM 752 C C . VAL A 1 95 ? -16.372 -3.765 8.124 1.00 78.38 95 VAL A C 1
ATOM 754 O O . VAL A 1 95 ? -16.345 -4.752 8.852 1.00 78.38 95 VAL A O 1
ATOM 757 N N . TYR A 1 96 ? -15.279 -3.052 7.881 1.00 80.50 96 TYR A N 1
ATOM 758 C CA . TYR A 1 96 ? -13.936 -3.455 8.261 1.00 80.50 96 TYR A CA 1
ATOM 759 C C . TYR A 1 96 ? -13.356 -2.463 9.259 1.00 80.50 96 TYR A C 1
ATOM 761 O O . TYR A 1 96 ? -12.865 -1.406 8.872 1.00 80.50 96 TYR A O 1
ATOM 769 N N . ASP A 1 97 ? -13.396 -2.833 10.536 1.00 83.19 97 ASP A N 1
ATOM 770 C CA . ASP A 1 97 ? -12.980 -1.944 11.623 1.00 83.19 97 ASP A CA 1
ATOM 771 C C . ASP A 1 97 ? -11.491 -2.064 11.963 1.00 83.19 97 ASP A C 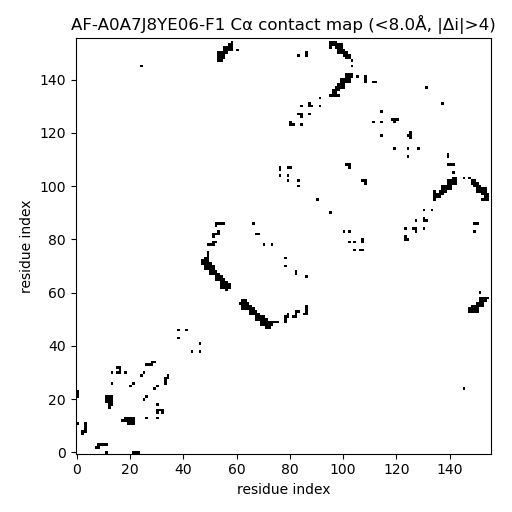1
ATOM 773 O O . ASP A 1 97 ? -10.941 -1.161 12.587 1.00 83.19 97 ASP A O 1
ATOM 777 N N . ASN A 1 98 ? -10.819 -3.142 11.542 1.00 85.56 98 ASN A N 1
ATOM 778 C CA . ASN A 1 98 ? -9.409 -3.376 11.853 1.00 85.56 98 ASN A CA 1
ATOM 779 C C . ASN A 1 98 ? -8.587 -3.691 10.607 1.00 85.56 98 ASN A C 1
ATOM 781 O O . ASN A 1 98 ? -9.032 -4.435 9.730 1.00 85.56 98 ASN A O 1
ATOM 785 N N . VAL A 1 99 ? -7.354 -3.185 10.559 1.00 86.75 99 VAL A N 1
ATOM 786 C CA . VAL A 1 99 ? -6.503 -3.304 9.371 1.00 86.75 99 VAL A CA 1
ATOM 787 C C . VAL A 1 99 ? -5.070 -3.729 9.695 1.00 86.75 99 VAL A C 1
ATOM 789 O O . VAL A 1 99 ? -4.391 -3.113 10.512 1.00 86.75 99 VAL A O 1
ATOM 792 N N . LEU A 1 100 ? -4.576 -4.771 9.020 1.00 88.44 100 LEU A N 1
ATOM 793 C CA . LEU A 1 100 ? -3.163 -5.145 9.028 1.00 88.44 100 LEU A CA 1
ATOM 794 C C . LEU A 1 100 ? -2.520 -4.770 7.691 1.00 88.44 100 LEU A C 1
ATOM 796 O O . LEU A 1 100 ? -2.905 -5.282 6.636 1.00 88.44 100 LEU A O 1
ATOM 800 N N . ILE A 1 101 ? -1.520 -3.892 7.746 1.00 88.69 101 ILE A N 1
ATOM 801 C CA . ILE A 1 101 ? -0.726 -3.481 6.586 1.00 88.69 101 ILE A CA 1
ATOM 802 C C . ILE A 1 101 ? 0.512 -4.375 6.490 1.00 88.69 101 ILE A C 1
ATOM 804 O O . ILE A 1 101 ? 1.203 -4.603 7.482 1.00 88.69 101 ILE A O 1
ATOM 808 N N . GLN A 1 102 ? 0.818 -4.849 5.285 1.00 87.75 102 GLN A N 1
ATOM 809 C CA . GLN A 1 102 ? 2.015 -5.639 4.999 1.00 87.75 102 GLN A CA 1
ATOM 810 C C . GLN A 1 102 ? 2.747 -5.029 3.797 1.00 87.75 102 GLN A C 1
ATOM 812 O O . GLN A 1 102 ? 2.481 -5.417 2.661 1.00 87.75 102 GLN A O 1
ATOM 817 N N . PRO A 1 103 ? 3.618 -4.029 4.015 1.00 82.88 103 PRO A N 1
ATOM 818 C CA . PRO A 1 103 ? 4.453 -3.489 2.954 1.00 82.88 103 PRO A CA 1
ATOM 819 C C . PRO A 1 103 ? 5.553 -4.499 2.613 1.00 82.88 103 PRO A C 1
ATOM 821 O O . PRO A 1 103 ? 6.097 -5.163 3.500 1.00 82.88 103 PRO A O 1
ATOM 824 N N . ASP A 1 104 ? 5.925 -4.591 1.340 1.00 76.31 104 ASP A N 1
ATOM 825 C CA . ASP A 1 104 ? 7.073 -5.404 0.913 1.00 76.31 104 ASP A CA 1
ATOM 826 C C . ASP A 1 104 ? 8.410 -4.644 1.034 1.00 76.31 104 ASP A C 1
ATOM 828 O O . ASP A 1 104 ? 9.496 -5.213 0.879 1.00 76.31 104 ASP A O 1
ATOM 832 N N . ASN A 1 105 ? 8.324 -3.359 1.379 1.00 79.56 105 ASN A N 1
ATOM 833 C CA . ASN A 1 105 ? 9.438 -2.452 1.518 1.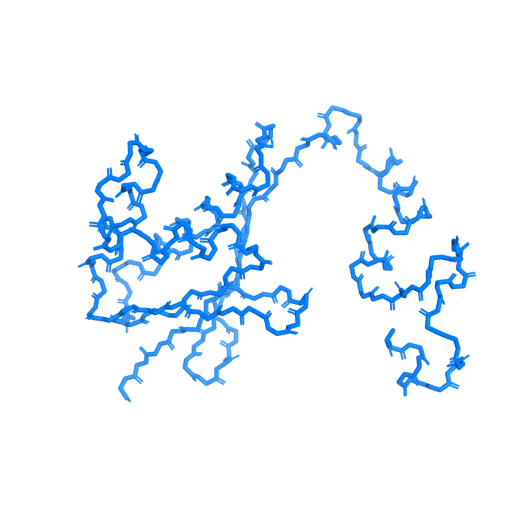00 79.56 105 ASN A CA 1
ATOM 834 C C . ASN A 1 105 ? 9.733 -2.141 2.998 1.00 79.56 105 ASN A C 1
ATOM 836 O O . ASN A 1 105 ? 8.875 -1.696 3.772 1.00 79.56 105 ASN A O 1
ATOM 840 N N . LEU A 1 106 ? 10.993 -2.350 3.394 1.00 81.62 106 LEU A N 1
ATOM 841 C CA . LEU A 1 106 ? 11.456 -2.113 4.763 1.00 81.62 106 LEU A CA 1
ATOM 842 C C . LEU A 1 106 ? 11.395 -0.627 5.155 1.00 81.62 106 LEU A C 1
ATOM 844 O O . LEU A 1 106 ? 11.115 -0.306 6.305 1.00 81.62 106 LEU A O 1
ATOM 848 N N . GLU A 1 107 ? 11.664 0.278 4.219 1.00 85.56 107 GLU A N 1
ATOM 849 C CA . GLU A 1 107 ? 11.565 1.723 4.430 1.00 85.56 107 GLU A CA 1
ATOM 850 C C . GLU A 1 107 ? 10.107 2.146 4.640 1.00 85.56 107 GLU A C 1
ATOM 852 O O . GLU A 1 107 ? 9.819 2.847 5.606 1.00 85.56 107 GLU A O 1
ATOM 857 N N . ALA A 1 108 ? 9.169 1.622 3.842 1.00 85.44 108 ALA A N 1
ATOM 858 C CA . ALA A 1 108 ? 7.737 1.839 4.060 1.00 85.44 108 ALA A CA 1
ATOM 859 C C . ALA A 1 108 ? 7.29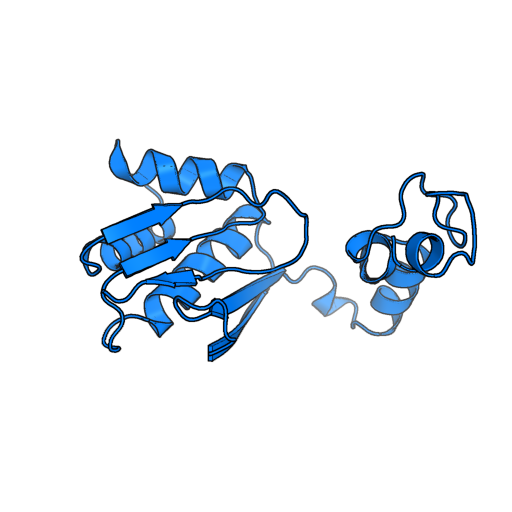5 1.319 5.436 1.00 85.44 108 ALA A C 1
ATOM 861 O O . ALA A 1 108 ? 6.572 2.004 6.155 1.00 85.44 108 ALA A O 1
ATOM 862 N N . THR A 1 109 ? 7.793 0.149 5.852 1.00 87.00 109 THR A N 1
ATOM 863 C CA . THR A 1 109 ? 7.533 -0.388 7.197 1.00 87.00 109 THR A CA 1
ATOM 864 C C . THR A 1 109 ? 7.968 0.580 8.294 1.00 87.00 109 THR A C 1
ATOM 866 O O . THR A 1 109 ? 7.177 0.879 9.187 1.00 87.00 109 THR A O 1
ATOM 869 N N . LYS A 1 110 ? 9.194 1.108 8.208 1.00 87.69 110 LYS A N 1
ATOM 870 C CA . LYS A 1 110 ? 9.723 2.066 9.189 1.00 87.69 110 LYS A CA 1
ATOM 871 C C . LYS A 1 110 ? 8.903 3.349 9.224 1.00 87.69 110 LYS A C 1
ATOM 873 O O . LYS A 1 110 ? 8.477 3.766 10.294 1.00 87.69 110 LYS A O 1
ATOM 878 N N . VAL A 1 111 ? 8.614 3.921 8.055 1.00 87.50 111 VAL A N 1
ATOM 879 C CA . VAL A 1 111 ? 7.831 5.156 7.944 1.00 87.50 111 VAL A CA 1
ATOM 880 C C . VAL A 1 111 ? 6.463 4.997 8.604 1.00 87.50 111 VAL A C 1
ATOM 882 O O . VAL A 1 111 ? 6.066 5.853 9.386 1.00 87.50 111 VAL A O 1
ATOM 885 N N . ILE A 1 112 ? 5.747 3.900 8.339 1.00 85.38 112 ILE A N 1
ATOM 886 C CA . ILE A 1 112 ? 4.424 3.669 8.935 1.00 85.38 112 ILE A CA 1
ATOM 887 C C . ILE A 1 112 ? 4.506 3.380 10.442 1.00 85.38 112 ILE A C 1
ATOM 889 O O . ILE A 1 112 ? 3.620 3.795 11.182 1.00 85.38 112 ILE A O 1
ATOM 893 N N . GLN A 1 113 ? 5.557 2.711 10.921 1.00 85.50 113 GLN A N 1
ATOM 894 C CA . GLN A 1 113 ? 5.777 2.520 12.362 1.00 85.50 113 GLN A CA 1
ATOM 895 C C . GLN A 1 113 ? 6.035 3.849 13.082 1.00 85.50 113 GLN A C 1
ATOM 897 O O . GLN A 1 113 ? 5.538 4.070 14.183 1.00 85.50 113 GLN A O 1
ATOM 902 N N . GLU A 1 114 ? 6.787 4.748 12.451 1.00 82.75 114 GLU A N 1
ATOM 903 C CA . GLU A 1 114 ? 7.161 6.047 13.013 1.00 82.75 114 GLU A CA 1
ATOM 904 C C . GLU A 1 114 ? 6.041 7.095 12.928 1.00 82.75 114 GLU A C 1
ATOM 906 O O . GLU A 1 114 ? 6.081 8.083 13.661 1.00 82.75 114 GLU A O 1
ATOM 911 N N . ILE A 1 115 ? 5.000 6.869 12.112 1.00 76.88 115 ILE A N 1
ATOM 912 C CA . ILE A 1 115 ? 3.800 7.727 12.044 1.00 76.88 115 ILE A CA 1
ATOM 913 C C . ILE A 1 115 ? 3.156 7.930 13.426 1.00 76.88 115 ILE A C 1
ATOM 915 O O . ILE A 1 115 ? 2.551 8.972 13.673 1.00 76.88 115 ILE A O 1
ATOM 919 N N . SER A 1 116 ? 3.288 6.956 14.329 1.00 64.94 116 SER A N 1
ATOM 920 C CA . SER A 1 116 ? 2.766 7.037 15.696 1.00 64.94 116 SER A CA 1
ATOM 921 C C . SER A 1 116 ? 3.542 7.997 16.605 1.00 64.94 116 SER A C 1
ATOM 923 O O . SER A 1 116 ? 3.043 8.333 17.678 1.00 64.94 116 SER A O 1
ATOM 925 N N . SER A 1 117 ? 4.745 8.418 16.206 1.00 60.66 117 SER A N 1
ATOM 926 C CA . SER A 1 117 ? 5.733 9.018 17.107 1.00 60.66 117 SER A CA 1
ATOM 927 C C . SER A 1 117 ? 5.852 10.535 16.946 1.00 60.66 117 SER A C 1
ATOM 929 O O . SER A 1 117 ? 5.836 11.234 17.952 1.00 60.66 117 SER A O 1
ATOM 931 N N . GLU A 1 118 ? 5.913 11.073 15.722 1.00 59.97 118 GLU A N 1
ATOM 932 C CA . GLU A 1 118 ? 5.970 12.522 15.461 1.00 59.97 118 GLU A CA 1
ATOM 933 C C . GLU A 1 118 ? 5.382 12.875 14.082 1.00 59.97 118 GLU A C 1
ATOM 935 O O . GLU A 1 118 ? 5.403 12.084 13.137 1.00 59.97 118 GLU A O 1
ATOM 940 N N . GLY A 1 119 ? 4.828 14.084 13.952 1.00 59.22 119 GLY A N 1
ATOM 941 C CA . GLY A 1 119 ? 4.161 14.540 12.732 1.00 59.22 119 GLY A CA 1
ATOM 942 C C . GLY A 1 119 ? 5.113 14.646 11.537 1.00 59.22 119 GLY A C 1
ATOM 943 O O . GLY A 1 119 ? 5.919 15.568 11.459 1.00 59.22 119 GLY A O 1
ATOM 944 N N . SER A 1 120 ? 4.977 13.741 10.566 1.00 66.19 120 SER A N 1
ATOM 945 C CA . SER A 1 120 ? 5.707 13.829 9.297 1.00 66.19 120 SER A CA 1
ATOM 946 C C . SER A 1 120 ? 5.291 15.061 8.482 1.00 66.19 120 SER A C 1
ATOM 948 O O . SER A 1 120 ? 4.103 15.360 8.336 1.00 66.19 120 SER A O 1
ATOM 950 N N . ASN A 1 121 ? 6.269 15.740 7.874 1.00 68.25 121 ASN A N 1
ATOM 951 C CA . ASN A 1 121 ? 6.037 16.864 6.957 1.00 68.25 121 ASN A CA 1
ATOM 952 C C . ASN A 1 121 ? 5.479 16.433 5.587 1.00 68.25 121 ASN A C 1
ATOM 954 O O . ASN A 1 121 ? 5.045 17.280 4.804 1.00 68.25 121 ASN A O 1
ATOM 958 N N . SER A 1 122 ? 5.472 15.132 5.274 1.00 85.06 122 SER A N 1
ATOM 959 C CA . SER A 1 122 ? 4.903 14.630 4.022 1.00 85.06 122 SER A CA 1
ATOM 960 C C . SER A 1 122 ? 3.376 14.646 4.073 1.00 85.06 122 SER A C 1
ATOM 962 O O . SER A 1 122 ? 2.746 14.045 4.948 1.00 85.06 122 SER A O 1
ATOM 964 N N . THR A 1 123 ? 2.756 15.302 3.090 1.00 87.75 123 THR A N 1
ATOM 965 C CA . THR A 1 123 ? 1.294 15.343 2.943 1.00 87.75 123 THR A CA 1
ATOM 966 C C . THR A 1 123 ? 0.697 13.950 2.749 1.00 87.75 123 THR A C 1
ATOM 968 O O . THR A 1 123 ? -0.388 13.689 3.271 1.00 87.75 123 THR A O 1
ATOM 971 N N . LEU A 1 124 ? 1.416 13.059 2.057 1.00 89.94 124 LEU A N 1
ATOM 972 C CA . LEU A 1 124 ? 1.029 11.667 1.836 1.00 89.94 124 LEU A CA 1
ATOM 973 C C . LEU A 1 124 ? 1.018 10.886 3.152 1.00 89.94 124 LEU A C 1
ATOM 975 O O . LEU A 1 124 ? 0.000 10.296 3.506 1.00 89.94 124 LEU A O 1
ATOM 979 N N . ILE A 1 125 ? 2.105 10.965 3.923 1.00 89.81 125 ILE A N 1
ATOM 980 C CA . ILE A 1 125 ? 2.227 10.291 5.224 1.00 89.81 125 ILE A CA 1
ATOM 981 C C . ILE A 1 125 ? 1.151 10.798 6.192 1.00 89.81 125 ILE A C 1
ATOM 983 O O . ILE A 1 125 ? 0.455 10.008 6.830 1.00 89.81 125 ILE A O 1
ATOM 987 N N . ARG A 1 126 ? 0.929 12.117 6.238 1.00 88.69 126 ARG A N 1
ATOM 988 C CA . ARG A 1 126 ? -0.146 12.712 7.040 1.00 88.69 126 ARG A CA 1
ATOM 989 C C . ARG A 1 126 ? -1.523 12.195 6.629 1.00 88.69 126 ARG A C 1
ATOM 991 O O . ARG A 1 126 ? -2.369 11.964 7.490 1.00 88.69 126 ARG A O 1
ATOM 998 N N . ARG A 1 127 ? -1.770 12.020 5.329 1.00 92.25 127 ARG A N 1
ATOM 999 C CA . ARG A 1 127 ? -3.048 11.499 4.838 1.00 92.25 127 ARG A CA 1
ATOM 1000 C C . ARG A 1 127 ? -3.236 10.028 5.205 1.00 92.25 127 ARG A C 1
ATOM 1002 O O . ARG A 1 127 ? -4.324 9.676 5.646 1.00 92.25 127 ARG A O 1
ATOM 1009 N N . ILE A 1 128 ? -2.193 9.208 5.083 1.00 92.12 128 ILE A N 1
ATOM 1010 C CA . ILE A 1 128 ? -2.203 7.808 5.532 1.00 92.12 128 ILE A CA 1
ATOM 1011 C C . ILE A 1 128 ? -2.545 7.746 7.023 1.00 92.12 128 ILE A C 1
ATOM 1013 O O . ILE A 1 128 ? -3.481 7.048 7.403 1.00 92.12 128 ILE A O 1
ATOM 1017 N N . HIS A 1 129 ? -1.878 8.557 7.849 1.00 90.62 129 HIS A N 1
ATOM 1018 C CA . HIS A 1 129 ? -2.169 8.637 9.279 1.00 90.62 129 HIS A CA 1
ATOM 1019 C C . HIS A 1 129 ? -3.637 8.998 9.562 1.00 90.62 129 HIS A C 1
ATOM 1021 O O . HIS A 1 129 ? -4.296 8.341 10.360 1.00 90.62 129 HIS A O 1
ATOM 1027 N N . GLN A 1 130 ? -4.194 9.989 8.858 1.00 91.00 130 GLN A N 1
ATOM 1028 C CA . GLN A 1 130 ? -5.608 10.365 8.997 1.00 91.00 130 GLN A CA 1
ATOM 1029 C C . GLN A 1 130 ? -6.591 9.244 8.633 1.00 91.00 130 GLN A C 1
ATOM 1031 O O . GLN A 1 130 ? -7.691 9.208 9.181 1.00 91.00 130 GLN A O 1
ATOM 1036 N N . LEU A 1 131 ? -6.247 8.369 7.684 1.00 91.62 131 LEU A N 1
ATOM 1037 C CA . LEU A 1 131 ? -7.083 7.212 7.359 1.00 91.62 131 LEU A CA 1
ATOM 1038 C C . LEU A 1 131 ? -6.947 6.119 8.418 1.00 91.62 131 LEU A C 1
ATOM 1040 O O . LEU A 1 131 ? -7.954 5.548 8.816 1.00 91.62 131 LEU A O 1
ATOM 1044 N N . LEU A 1 132 ? -5.737 5.877 8.924 1.00 90.88 132 LEU A N 1
ATOM 1045 C CA . LEU A 1 132 ? -5.493 4.903 9.991 1.00 90.88 132 LEU A CA 1
ATOM 1046 C C . LEU A 1 132 ? -6.278 5.217 11.269 1.00 90.88 132 LEU A C 1
ATOM 1048 O O . LEU A 1 132 ? -6.800 4.304 11.898 1.00 90.88 132 LEU A O 1
ATOM 1052 N N . LEU A 1 133 ? -6.434 6.501 11.606 1.00 90.44 133 LEU A N 1
ATOM 1053 C CA . LEU A 1 133 ? -7.236 6.950 12.752 1.00 90.44 133 LEU A CA 1
ATOM 1054 C C . LEU A 1 133 ? -8.740 6.643 12.634 1.00 90.44 133 LEU A C 1
ATOM 1056 O O . LEU A 1 133 ? -9.461 6.799 13.615 1.00 90.44 133 LEU A O 1
ATOM 1060 N N . GLN A 1 134 ? -9.232 6.250 11.456 1.00 89.81 134 GLN A N 1
ATOM 1061 C CA . GLN A 1 134 ? -10.635 5.864 11.263 1.00 89.81 134 GLN A CA 1
ATOM 1062 C C . GLN A 1 134 ? -10.891 4.379 11.544 1.00 89.81 134 GLN A C 1
ATOM 1064 O O . GLN A 1 134 ? -12.049 3.978 11.615 1.00 89.81 134 GLN A O 1
ATOM 1069 N N . PHE A 1 135 ? -9.841 3.574 11.711 1.00 87.19 135 PHE A N 1
ATOM 1070 C CA . PHE A 1 135 ? -9.952 2.169 12.093 1.00 87.19 135 PHE A CA 1
ATOM 1071 C C . PHE A 1 135 ? -9.879 2.035 13.618 1.00 87.19 135 PHE A C 1
ATOM 1073 O O . PHE A 1 135 ? -9.153 2.775 14.281 1.00 87.19 135 PHE A O 1
ATOM 1080 N N . GLY A 1 136 ? -10.618 1.077 14.180 1.00 86.19 136 GLY A N 1
ATOM 1081 C CA . GLY A 1 136 ? -10.598 0.779 15.612 1.00 86.19 136 GLY A CA 1
ATOM 1082 C C . GLY A 1 136 ? -9.232 0.273 16.072 1.00 86.19 136 GLY A C 1
ATOM 1083 O O . GLY A 1 136 ? -8.737 0.686 17.121 1.00 86.19 136 GLY A O 1
ATOM 1084 N N . GLN A 1 137 ? -8.597 -0.581 15.265 1.00 87.00 137 GLN A N 1
ATOM 1085 C CA . GLN A 1 137 ? -7.210 -1.001 15.447 1.00 87.00 137 GLN A CA 1
ATOM 1086 C C . GLN A 1 137 ? -6.498 -1.117 14.104 1.00 87.00 137 GLN A C 1
ATOM 1088 O O . GLN A 1 137 ? -7.074 -1.515 13.090 1.00 87.00 137 GLN A O 1
ATOM 1093 N N . TRP A 1 138 ? -5.204 -0.825 14.106 1.00 88.81 138 TRP A N 1
ATOM 1094 C CA . TRP A 1 138 ? -4.350 -1.098 12.965 1.00 88.81 138 TRP A CA 1
ATOM 1095 C C . TRP A 1 138 ? -3.003 -1.651 13.414 1.00 88.81 138 TRP A C 1
ATOM 1097 O O . TRP A 1 138 ? -2.552 -1.408 14.533 1.00 88.81 138 TRP A O 1
ATOM 1107 N N . GLY A 1 139 ? -2.369 -2.414 12.532 1.00 86.06 139 GLY A N 1
ATOM 1108 C CA . GLY A 1 139 ? -1.046 -2.974 12.762 1.00 86.06 139 GLY A CA 1
ATOM 1109 C C . GLY A 1 139 ? -0.234 -3.052 11.481 1.00 86.06 139 GLY A C 1
ATOM 1110 O O . GLY A 1 139 ? -0.746 -2.856 10.376 1.00 86.06 139 GLY A O 1
ATOM 1111 N N . ILE A 1 140 ? 1.044 -3.381 11.641 1.00 85.56 140 ILE A N 1
ATOM 1112 C CA . ILE A 1 140 ? 1.965 -3.598 10.532 1.00 85.56 140 ILE A CA 1
ATOM 1113 C C . ILE A 1 140 ? 2.736 -4.900 10.722 1.00 85.56 140 ILE A C 1
ATOM 1115 O O . ILE A 1 140 ? 3.208 -5.196 11.819 1.00 85.56 140 ILE A O 1
ATOM 1119 N N . CYS A 1 141 ? 2.860 -5.682 9.655 1.00 80.81 141 CYS A N 1
ATOM 1120 C CA . CYS A 1 141 ? 3.632 -6.918 9.641 1.00 80.81 141 CYS A CA 1
ATOM 1121 C C . CYS A 1 141 ? 4.654 -6.864 8.505 1.00 80.81 141 CYS A C 1
ATOM 1123 O O . CYS A 1 141 ? 4.307 -6.529 7.375 1.00 80.81 141 CYS A O 1
ATOM 1125 N N . ALA A 1 142 ? 5.915 -7.183 8.800 1.00 65.69 142 ALA A N 1
ATOM 1126 C CA . ALA A 1 142 ? 6.937 -7.305 7.769 1.00 65.69 142 ALA A CA 1
ATOM 1127 C C . ALA A 1 142 ? 6.714 -8.595 6.969 1.00 65.69 142 ALA A C 1
ATOM 1129 O O . ALA A 1 142 ? 6.473 -9.656 7.549 1.00 65.69 142 ALA A O 1
ATOM 1130 N N . SER A 1 143 ? 6.831 -8.525 5.643 1.00 55.97 143 SER A N 1
ATOM 1131 C CA . SER A 1 143 ? 6.741 -9.726 4.815 1.00 55.97 143 SER A CA 1
ATOM 1132 C C . SER A 1 143 ? 7.962 -10.633 5.018 1.00 55.97 143 SER A C 1
ATOM 1134 O O . SER A 1 143 ? 9.094 -10.200 4.808 1.00 55.97 143 SER A O 1
ATOM 1136 N N . LEU A 1 144 ? 7.748 -11.900 5.396 1.00 41.84 144 LEU A N 1
ATOM 1137 C CA . LEU A 1 144 ? 8.812 -12.919 5.448 1.00 41.84 144 LEU A CA 1
ATOM 1138 C C . LEU A 1 144 ? 9.122 -13.526 4.068 1.00 41.84 144 LEU A C 1
ATOM 1140 O O . LEU A 1 144 ? 10.167 -14.146 3.888 1.00 41.84 144 LEU A O 1
ATOM 1144 N N . GLU A 1 145 ? 8.258 -13.307 3.074 1.00 37.38 145 GLU A N 1
ATOM 1145 C CA . GLU A 1 145 ? 8.448 -13.771 1.699 1.00 37.38 145 GLU A CA 1
ATOM 1146 C C . GLU A 1 145 ? 8.226 -12.613 0.714 1.00 37.38 145 GLU A C 1
ATOM 1148 O O . GLU A 1 145 ? 7.299 -11.819 0.867 1.00 37.38 145 GLU A O 1
ATOM 1153 N N . LYS A 1 146 ? 9.069 -12.504 -0.323 1.00 34.81 146 LYS A N 1
ATOM 1154 C CA . LYS A 1 146 ? 9.002 -11.479 -1.391 1.00 34.81 146 LYS A CA 1
ATOM 1155 C C . LYS A 1 146 ? 7.803 -11.659 -2.347 1.00 34.81 146 LYS A C 1
ATOM 1157 O O . LYS A 1 146 ? 7.898 -11.378 -3.540 1.00 34.81 146 LYS A O 1
ATOM 1162 N N . ILE A 1 147 ? 6.689 -12.194 -1.861 1.00 29.38 147 ILE A N 1
ATOM 1163 C CA . ILE A 1 147 ? 5.493 -12.467 -2.651 1.00 29.38 147 ILE A CA 1
ATOM 1164 C C . ILE A 1 147 ? 4.410 -11.494 -2.189 1.00 29.38 147 ILE A C 1
ATOM 1166 O O . ILE A 1 147 ? 3.871 -11.635 -1.097 1.00 29.38 147 ILE A O 1
ATOM 1170 N N . ILE A 1 148 ? 4.149 -10.503 -3.047 1.00 34.59 148 ILE A N 1
ATOM 1171 C CA . ILE A 1 148 ? 2.973 -9.619 -3.129 1.00 34.59 148 ILE A CA 1
ATOM 1172 C C . ILE A 1 148 ? 1.839 -10.038 -2.181 1.00 34.59 148 ILE A C 1
ATOM 1174 O O . ILE A 1 148 ? 1.280 -11.117 -2.381 1.00 34.59 148 ILE A O 1
ATOM 1178 N N . ARG A 1 149 ? 1.454 -9.161 -1.238 1.00 45.97 149 ARG A N 1
ATOM 1179 C CA . ARG A 1 149 ? 0.137 -9.128 -0.563 1.00 45.97 149 ARG A CA 1
ATOM 1180 C C . ARG A 1 149 ? 0.068 -7.950 0.408 1.00 45.97 149 ARG A C 1
ATOM 1182 O O . ARG A 1 149 ? 0.782 -7.940 1.401 1.00 45.97 149 ARG A O 1
ATOM 1189 N N . LEU A 1 150 ? -0.824 -6.995 0.156 1.00 41.19 150 LEU A N 1
ATOM 1190 C CA . LEU A 1 150 ? -1.071 -5.874 1.061 1.00 41.19 150 LEU A CA 1
ATOM 1191 C C . LEU A 1 150 ? -2.567 -5.791 1.333 1.00 41.19 150 LEU A C 1
ATOM 1193 O O . LEU A 1 150 ? -3.260 -5.151 0.545 1.00 41.19 150 LEU A O 1
ATOM 1197 N N . LEU A 1 151 ? -2.998 -6.490 2.401 1.00 42.84 151 LEU A N 1
ATOM 1198 C CA . LEU A 1 151 ? -4.100 -6.200 3.342 1.00 42.84 151 LEU A CA 1
ATOM 1199 C C . LEU A 1 151 ? -4.732 -7.488 3.896 1.00 42.84 151 LEU A C 1
ATOM 1201 O O . LEU A 1 151 ? -5.380 -8.210 3.151 1.00 42.84 151 LEU A O 1
ATOM 1205 N N . ILE A 1 152 ? -4.600 -7.755 5.201 1.00 41.59 152 ILE A N 1
ATOM 1206 C CA . ILE A 1 152 ? -5.457 -8.713 5.927 1.00 41.59 152 ILE A CA 1
ATOM 1207 C C . ILE A 1 152 ? -6.363 -7.891 6.834 1.00 41.59 152 ILE A C 1
ATOM 1209 O O . ILE A 1 152 ? -5.901 -7.145 7.698 1.00 41.59 152 ILE A O 1
ATOM 1213 N N . VAL A 1 153 ? -7.662 -8.005 6.612 1.00 36.72 153 VAL A N 1
ATOM 1214 C CA . VAL A 1 153 ? -8.677 -7.325 7.403 1.00 36.72 153 VAL A CA 1
ATOM 1215 C C . VAL A 1 153 ? -9.121 -8.236 8.540 1.00 36.72 153 VAL A C 1
ATOM 1217 O O . VAL A 1 153 ? -9.467 -9.377 8.280 1.00 36.72 153 VAL A O 1
ATOM 1220 N N . TRP A 1 154 ? -9.128 -7.765 9.788 1.00 29.59 154 TRP A N 1
ATOM 1221 C CA . TRP A 1 154 ? -9.669 -8.521 10.928 1.00 29.59 154 TRP A CA 1
ATOM 1222 C C . TRP A 1 154 ? -11.116 -8.094 11.214 1.00 29.59 154 TRP A C 1
ATOM 1224 O O . TRP A 1 154 ? -11.394 -6.900 11.316 1.00 29.59 154 TRP A O 1
ATOM 1234 N N . SER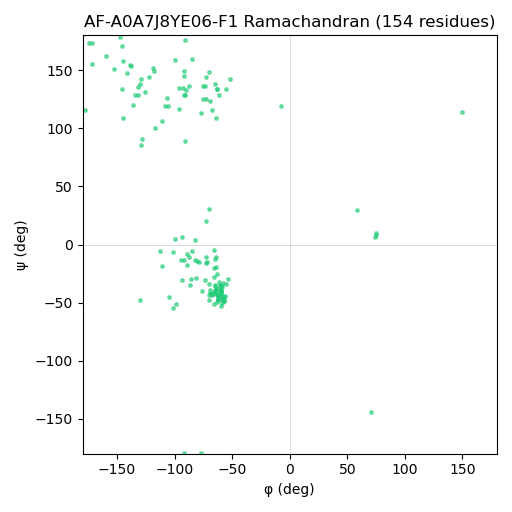 A 1 155 ? -12.030 -9.046 11.428 1.00 24.27 155 SER A N 1
ATOM 1235 C CA . SER A 1 155 ? -13.309 -8.783 12.108 1.00 24.27 155 SER A CA 1
ATOM 1236 C C . SER A 1 155 ? -13.542 -9.835 13.191 1.00 24.27 155 SER A C 1
ATOM 1238 O O . SER A 1 155 ? -13.445 -11.016 12.857 1.00 24.27 155 SER A O 1
ATOM 1240 N N . ASN A 1 156 ? -13.836 -9.355 14.409 1.00 31.73 156 ASN A N 1
ATOM 1241 C CA . ASN A 1 156 ? -14.172 -10.048 15.670 1.00 31.73 156 ASN A CA 1
ATOM 1242 C C . ASN A 1 156 ? -14.122 -11.580 15.698 1.00 31.73 156 ASN A C 1
ATOM 1244 O O . ASN A 1 156 ? -14.968 -12.218 15.032 1.00 31.73 156 ASN A O 1
#

Mean predicted aligned error: 11.76 Å

Nearest PDB structures (foldseek):
  4e19-assembly2_B  TM=7.556E-01  e=6.141E-06  Halobacterium salinarum NRC-1
  3hst-assembly4_D  TM=7.681E-01  e=1.895E-03  Mycobacterium tuberculosis
  3hst-assembly2_B  TM=7.662E-01  e=3.191E-03  Mycobacterium tuberculosis
  5dmr-assembly1_A  TM=6.034E-01  e=4.716E-03  Moloney murine leukemia virus isolate Shinnick
  7o24-assembly1_B  TM=4.623E-01  e=3.472E-01  White-tufted-ear marmoset simian foamy virus

Solvent-accessible surface area (backbone atoms only — not comparable to full-atom values): 9160 Å² total; per-residue (Å²): 81,69,50,49,74,69,67,76,46,91,68,55,40,26,94,84,71,64,45,76,64,31,44,73,62,31,64,66,52,69,29,65,67,34,37,56,49,46,64,71,73,40,56,79,92,56,72,70,50,40,60,22,50,40,30,36,20,38,68,86,66,47,81,73,51,72,52,71,42,87,63,39,78,72,53,73,62,54,30,52,54,50,18,51,41,53,54,51,61,71,42,60,95,54,99,56,48,25,42,36,44,30,48,92,42,72,66,53,46,49,54,63,63,45,60,81,74,55,90,62,89,47,68,66,59,46,51,41,51,61,54,56,71,72,33,83,43,74,50,78,47,81,62,93,56,101,65,90,60,34,34,43,30,46,72,137

Radius of gyration: 18.05 Å; Cα contacts (8 Å, |Δi|>4): 233; chains: 1; bounding box: 41×48×44 Å

Sequence (156 aa):
MERVHRKIGHDLACGVCGHGFEDVLHAIRDCSLARSIWDQLIPIDQQAWFYSGGIVHDQNGRWILGFNRYLGNCFVLDAELWGILDGLAILIGRVYDNVLIQPDNLEATKVIQEISSEGSNSTLIRRIHQLLLQFGQWGICASLEKIIRLLIVWSN

Organism: Gossypium aridum (NCBI:txid34290)